Protein 2AU7 (pdb70)

Organism: Escherichia coli (strain K12) (NCBI:txid83333)

B-factor: mean 18.03, std 10.74, range [7.32, 133.0]

Foldseek 3Di:
DVLPDAQAPDAPFKGKWQFAFKAPDAQWGWAQDNPPRDIDTPDNFPDRDGQHATKTARHLFADQLGDGAMEGEHDPGIDDHGDMAIWGWAKKWWKAKLSGTHIYTYTYGDVVVHVVCVVRRKDVSPDPVSQVSNVVCQQPRCVVPPSIGMDTPGMGMRVVSRVVSVNGNVVSVPD

Nearest PDB structures (foldseek):
  2au7-assembly1_A  TM=1.006E+00  e=2.045E-38  Escherichia coli
  2au6-assembly1_A  TM=1.005E+00  e=1.029E-36  Escherichia coli
  1mjz-assembly1_A  TM=9.910E-01  e=2.153E-34  Escherichia coli
  1mjw-assembly1_A  TM=9.780E-01  e=7.058E-34  Escherichia coli
  6ki8-assembly1_A  TM=9.704E-01  e=2.296E-29  Acinetobacter baumannii

Secondary structure (DSSP, 8-state):
-GGG--S-SBTTTBEEEEEEE-TT--SEEEEE-TTT--EEEEEE-SSS---SSEEEE-TT---TTSSPPEEEE--SSPPPTT-EEEEEEEEEEEEEETTEE--EEEEEEPTTT-STTTT--SGGGS-HHHHHHHHHHHHHTTTTSTT--EEEEEEE-HHHHHHHHHHHHHHHHH-

Solvent-accessible surface area: 8574 Å² total; per-residue (Å²): 97,33,46,110,28,74,6,17,143,86,43,21,80,17,0,56,0,0,0,12,2,22,16,129,29,108,56,44,23,59,49,13,37,96,157,69,10,50,62,114,70,67,25,141,17,63,20,113,39,121,5,28,5,0,6,0,6,0,5,90,5,41,4,115,19,53,57,15,0,13,0,0,0,15,29,81,171,71,41,124,41,24,36,57,12,44,0,54,2,0,0,0,0,47,1,25,13,69,59,21,63,4,1,7,0,0,0,0,7,27,36,142,102,39,143,83,19,42,123,7,138,55,14,120,67,3,74,114,132,29,11,64,86,0,15,92,6,2,73,68,12,13,87,122,34,209,66,66,101,23,123,44,100,24,66,69,62,8,134,21,0,64,61,28,0,72,45,1,73,83,75,32,159,88,216

InterPro domains:
  IPR008162 Inorganic pyrophosphatase [MF_00209] (14-174)
  IPR008162 Inorganic pyrophosphatase [PF00719] (18-173)
  IPR008162 Inorganic pyrophosphatase [PTHR10286] (7-170)
  IPR008162 Inorganic pyrophosphatase [cd00412] (14-171)
  IPR036649 Inorganic pyrophosphatase superfamily [G3DSA:3.90.80.10] (1-176)
  IPR036649 Inorganic pyrophosphatase superfamily [SSF50324] (4-174)

GO terms:
  GO:0000287 magnesium ion binding (F, IDA)
  GO:0005829 cytosol (C, IDA)
  GO:0008270 zinc ion binding (F, IDA)
  GO:0004427 inorganic diphosphate phosphatase activity (F, IDA)
  GO:0050355 inorganic triphosphate phosphatase activity (F, IDA)
  GO:0005515 protein binding (F, IPI)
  GO:0005829 cytosol (C, HDA)
  GO:0016020 membrane (C, HDA)

Structure (mmCIF, N/CA/C/O backbone):
data_2AU7
#
_entry.id   2AU7
#
_cell.length_a   110.985
_cell.length_b   110.985
_cell.length_c   73.054
_cell.angle_alpha   90.00
_cell.angle_beta   90.00
_cell.angle_gamma   120.00
#
_symmetry.space_group_name_H-M   'H 3 2'
#
loop_
_entity.id
_entity.type
_entity.pdbx_description
1 polymer 'Inorganic pyrophosphatase'
2 non-polymer 'PHOSPHATE ION'
3 non-polymer 'MANGANESE (II) ION'
4 non-polymer 'SODIUM ION'
5 non-polymer 'CHLORIDE ION'
6 water water
#
loop_
_atom_site.group_PDB
_atom_site.id
_atom_site.type_symbol
_atom_site.label_atom_id
_atom_site.label_alt_id
_atom_site.label_comp_id
_atom_site.label_asym_id
_atom_site.label_entity_id
_atom_site.label_seq_id
_atom_site.pdbx_PDB_ins_code
_atom_site.Cartn_x
_atom_site.Cartn_y
_atom_site.Cartn_z
_atom_site.occupancy
_atom_site.B_iso_or_equiv
_atom_site.auth_seq_id
_atom_site.auth_comp_id
_atom_site.auth_asym_id
_atom_site.auth_atom_id
_atom_site.pdbx_PDB_model_num
ATOM 1 N N . SER A 1 1 ? 58.137 92.629 7.633 1.00 23.90 1 SER A N 1
ATOM 2 C CA . SER A 1 1 ? 57.268 92.444 8.801 1.00 27.55 1 SER A CA 1
ATOM 3 C C . SER A 1 1 ? 57.505 91.045 9.378 1.00 18.86 1 SER A C 1
ATOM 4 O O . SER A 1 1 ? 58.324 90.259 8.806 1.00 22.81 1 SER A O 1
ATOM 7 N N . LEU A 1 2 ? 56.783 90.732 10.473 1.00 22.34 2 LEU A N 1
ATOM 8 C CA . LEU A 1 2 ? 56.937 89.399 11.032 1.00 18.63 2 LEU A CA 1
ATOM 9 C C . LEU A 1 2 ? 56.533 88.323 10.055 1.00 16.99 2 LEU A C 1
ATOM 10 O O . LEU A 1 2 ? 56.946 87.168 10.241 1.00 17.15 2 LEU A O 1
ATOM 15 N N . LEU A 1 3 ? 55.723 88.678 9.047 1.00 17.57 3 LEU A N 1
ATOM 16 C CA . LEU A 1 3 ? 55.285 87.650 8.123 1.00 17.29 3 LEU A CA 1
ATOM 17 C C . LEU A 1 3 ? 56.443 87.071 7.325 1.00 16.76 3 LEU A C 1
ATOM 18 O O . LEU A 1 3 ? 56.299 85.958 6.781 1.00 18.91 3 LEU A O 1
ATOM 23 N N . ASN A 1 4 ? 57.562 87.808 7.223 1.00 19.69 4 ASN A N 1
ATOM 24 C CA . ASN A 1 4 ? 58.745 87.496 6.446 1.00 21.23 4 ASN A CA 1
ATOM 25 C C . ASN A 1 4 ? 59.853 86.855 7.253 1.00 18.64 4 ASN A C 1
ATOM 26 O O . ASN A 1 4 ? 60.945 86.623 6.675 1.00 22.20 4 ASN A O 1
ATOM 31 N N . VAL A 1 5 ? 59.671 86.561 8.497 1.00 15.76 5 VAL A N 1
ATOM 32 C CA . VAL A 1 5 ? 60.802 85.954 9.265 1.00 15.12 5 VAL A CA 1
ATOM 33 C C . VAL A 1 5 ? 60.999 84.516 8.835 1.00 13.38 5 VAL A C 1
ATOM 34 O O . VAL A 1 5 ? 59.982 83.796 8.677 1.00 14.27 5 VAL A O 1
ATOM 38 N N . PRO A 1 6 ? 62.200 84.009 8.662 1.00 13.98 6 PRO A N 1
ATOM 39 C CA . PRO A 1 6 ? 62.357 82.559 8.331 1.00 13.98 6 PRO A CA 1
ATOM 40 C C . PRO A 1 6 ? 61.806 81.667 9.434 1.00 12.64 6 PRO A C 1
ATOM 41 O O . PRO A 1 6 ? 61.781 82.041 10.605 1.00 12.51 6 PRO A O 1
ATOM 45 N N . ALA A 1 7 ? 61.487 80.453 9.040 1.00 12.89 7 ALA A N 1
ATOM 46 C CA . ALA A 1 7 ? 61.229 79.402 10.049 1.00 11.85 7 ALA A CA 1
ATOM 47 C C . ALA A 1 7 ? 62.453 79.229 10.936 1.00 11.94 7 ALA A C 1
ATOM 48 O O . ALA A 1 7 ? 62.358 78.966 12.116 1.00 12.17 7 ALA A O 1
ATOM 50 N N . GLY A 1 8 ? 63.627 79.322 10.315 1.00 13.78 8 GLY A N 1
ATOM 51 C CA . GLY A 1 8 ? 64.874 79.095 11.078 1.00 13.25 8 GLY A CA 1
ATOM 52 C C . GLY A 1 8 ? 66.080 79.153 10.184 1.00 13.54 8 GLY A C 1
ATOM 53 O O . GLY A 1 8 ? 65.968 78.977 8.957 1.00 15.20 8 GLY A O 1
ATOM 54 N N . LYS A 1 9 ? 67.242 79.363 10.780 1.00 12.98 9 LYS A N 1
ATOM 55 C CA . LYS A 1 9 ? 68.497 79.319 10.073 1.00 14.55 9 LYS A CA 1
ATOM 56 C C . LYS A 1 9 ? 68.791 77.891 9.560 1.00 14.86 9 LYS A C 1
ATOM 57 O O . LYS A 1 9 ? 69.404 77.716 8.477 1.00 17.52 9 LYS A O 1
ATOM 68 N N . ASP A 1 10 ? 68.412 76.868 10.314 1.00 14.08 10 ASP A N 1
ATOM 69 C CA . ASP A 1 10 ? 68.732 75.484 9.924 1.00 14.75 10 ASP A CA 1
ATOM 70 C C . ASP A 1 10 ? 67.745 74.557 10.664 1.00 13.06 10 ASP A C 1
ATOM 71 O O . ASP A 1 10 ? 68.001 73.943 11.650 1.00 13.61 10 ASP A O 1
ATOM 76 N N . LEU A 1 11 ? 66.501 74.495 10.084 1.00 14.25 11 LEU A N 1
ATOM 77 C CA . LEU A 1 11 ? 65.485 73.623 10.682 1.00 14.06 11 LEU A CA 1
ATOM 78 C C . LEU A 1 11 ? 65.917 72.191 10.577 1.00 14.59 11 LEU A C 1
ATOM 79 O O . LEU A 1 11 ? 66.547 71.809 9.534 1.00 17.41 11 LEU A O 1
ATOM 84 N N . PRO A 1 12 ? 65.529 71.331 11.512 1.00 14.60 12 PRO A N 1
ATOM 85 C CA . PRO A 1 12 ? 64.753 71.640 12.722 1.00 12.65 12 PRO A CA 1
ATOM 86 C C . PRO A 1 12 ? 65.553 71.976 13.968 1.00 12.25 12 PRO A C 1
ATOM 87 O O . PRO A 1 12 ? 64.948 72.290 14.989 1.00 12.87 12 PRO A O 1
ATOM 91 N N . GLU A 1 13 ? 66.919 71.979 13.888 1.00 12.61 13 GLU A N 1
ATOM 92 C CA . GLU A 1 13 ? 67.666 72.180 15.106 1.00 13.52 13 GLU A CA 1
ATOM 93 C C . GLU A 1 13 ? 67.862 73.648 15.476 1.00 12.40 13 GLU A C 1
ATOM 94 O O . GLU A 1 13 ? 68.137 73.895 16.677 1.00 13.67 13 GLU A O 1
ATOM 105 N N . ASP A 1 14 ? 67.754 74.544 14.520 1.00 12.27 14 ASP A N 1
ATOM 106 C CA . ASP A 1 14 ? 68.060 75.977 14.701 1.00 11.69 14 ASP A CA 1
ATOM 107 C C . ASP A 1 14 ? 66.892 76.740 14.096 1.00 10.93 14 ASP A C 1
ATOM 108 O O . ASP A 1 14 ? 66.757 76.813 12.871 1.00 11.53 14 ASP A O 1
ATOM 113 N N . ILE A 1 15 ? 66.000 77.232 14.992 1.00 10.32 15 ILE A N 1
ATOM 114 C CA . ILE A 1 15 ? 64.745 77.803 14.617 1.00 10.17 15 ILE A CA 1
ATOM 115 C C . ILE A 1 15 ? 64.598 79.242 15.116 1.00 9.86 15 ILE A C 1
ATOM 116 O O . ILE A 1 15 ? 65.321 79.672 16.027 1.00 10.62 15 ILE A O 1
ATOM 121 N N . TYR A 1 16 ? 63.664 79.976 14.526 1.00 9.89 16 TYR A N 1
ATOM 122 C CA . TYR A 1 16 ? 63.207 81.264 15.037 1.00 10.12 16 TYR A CA 1
ATOM 123 C C . TYR A 1 16 ? 61.819 81.102 15.566 1.00 9.52 16 TYR A C 1
ATOM 124 O O . TYR A 1 16 ? 60.958 80.486 14.911 1.00 10.42 16 TYR A O 1
ATOM 133 N N . VAL A 1 17 ? 61.561 81.685 16.743 1.00 9.55 17 VAL A N 1
ATOM 134 C CA . VAL A 1 17 ? 60.247 81.677 17.352 1.00 9.30 17 VAL A CA 1
ATOM 135 C C . VAL A 1 17 ? 59.747 83.128 17.424 1.00 9.31 17 VAL A C 1
ATOM 136 O O . VAL A 1 17 ? 60.409 83.981 18.054 1.00 9.93 17 VAL A O 1
ATOM 140 N N . VAL A 1 18 ? 58.586 83.376 16.835 1.00 9.16 18 VAL A N 1
ATOM 141 C CA . VAL A 1 18 ? 57.876 84.639 16.950 1.00 9.30 18 VAL A CA 1
ATOM 142 C C . VAL A 1 18 ? 57.033 84.576 18.228 1.00 9.19 18 VAL A C 1
ATOM 143 O O . VAL A 1 18 ? 56.228 83.652 18.372 1.00 9.78 18 VAL A O 1
ATOM 147 N N . ILE A 1 19 ? 57.233 85.500 19.149 1.00 9.03 19 ILE A N 1
ATOM 148 C CA . ILE A 1 19 ? 56.551 85.499 20.435 1.00 9.01 19 ILE A CA 1
ATOM 149 C C . ILE A 1 19 ? 55.243 86.287 20.334 1.00 9.16 19 ILE A C 1
ATOM 150 O O . ILE A 1 19 ? 55.233 87.450 19.905 1.00 11.01 19 ILE A O 1
ATOM 155 N N . GLU A 1 20 ? 54.153 85.700 20.778 1.00 8.73 20 GLU A N 1
ATOM 156 C CA . GLU A 1 20 ? 52.852 86.325 20.896 1.00 9.09 20 GLU A CA 1
ATOM 157 C C . GLU A 1 20 ? 52.515 86.736 22.331 1.00 9.11 20 GLU A C 1
ATOM 158 O O . GLU A 1 20 ? 51.841 87.761 22.510 1.00 10.37 20 GLU A O 1
ATOM 164 N N . ILE A 1 21 ? 52.924 85.949 23.306 1.00 9.53 21 ILE A N 1
ATOM 165 C CA . ILE A 1 21 ? 52.528 86.135 24.692 1.00 8.67 21 ILE A CA 1
ATOM 166 C C . ILE A 1 21 ? 53.770 86.011 25.560 1.00 9.04 21 ILE A C 1
ATOM 167 O O . ILE A 1 21 ? 54.459 84.982 25.522 1.00 10.23 21 ILE A O 1
ATOM 172 N N . PRO A 1 22 ? 54.120 87.015 26.351 1.00 9.55 22 PRO A N 1
ATOM 173 C CA . PRO A 1 22 ? 55.287 86.890 27.233 1.00 10.09 22 PRO A CA 1
ATOM 174 C C . PRO A 1 22 ? 55.037 85.905 28.355 1.00 9.52 22 PRO A C 1
ATOM 175 O O . PRO A 1 22 ? 53.887 85.703 28.773 1.00 9.68 22 PRO A O 1
ATOM 179 N N . ALA A 1 23 ? 56.111 85.386 28.952 1.00 10.29 23 ALA A N 1
ATOM 180 C CA . ALA A 1 23 ? 56.066 84.783 30.227 1.00 11.07 23 ALA A CA 1
ATOM 181 C 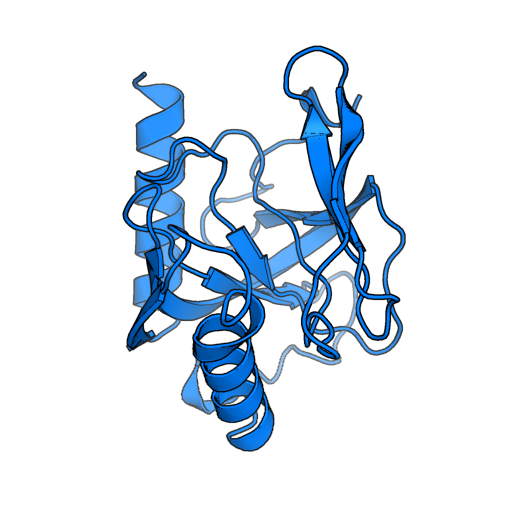C . ALA A 1 23 ? 55.548 85.754 31.321 1.00 11.22 23 ALA A C 1
ATOM 182 O O . ALA A 1 23 ? 55.726 86.969 31.175 1.00 12.36 23 ALA A O 1
ATOM 184 N N A ASN A 1 24 ? 55.117 85.299 32.450 0.60 11.58 24 ASN A N 1
ATOM 185 N N B ASN A 1 24 ? 54.800 85.035 32.220 0.40 13.80 24 ASN A N 1
ATOM 186 C CA A ASN A 1 24 ? 54.735 86.164 33.599 0.60 9.06 24 ASN A CA 1
ATOM 187 C CA B ASN A 1 24 ? 54.146 85.382 33.453 0.40 13.80 24 ASN A CA 1
ATOM 188 C C A ASN A 1 24 ? 53.793 87.288 33.166 0.60 9.74 24 ASN A C 1
ATOM 189 C C B ASN A 1 24 ? 53.650 86.793 33.294 0.40 14.06 24 ASN A C 1
ATOM 190 O O A ASN A 1 24 ? 53.906 88.415 33.694 0.60 11.06 24 ASN A O 1
ATOM 191 O O B ASN A 1 24 ? 53.950 87.729 33.950 0.40 16.66 24 ASN A O 1
ATOM 200 N N . ALA A 1 25 ? 52.828 86.965 32.279 1.00 11.77 25 ALA A N 1
ATOM 201 C CA . ALA A 1 25 ? 52.007 88.034 31.733 1.00 10.40 25 ALA A CA 1
ATOM 202 C C . ALA A 1 25 ? 50.560 87.913 32.160 1.00 9.98 25 ALA A C 1
ATOM 203 O O . ALA A 1 25 ? 50.101 86.951 32.756 1.00 11.37 25 ALA A O 1
ATOM 205 N N . ASP A 1 26 ? 49.784 88.955 31.829 1.00 9.89 26 ASP A N 1
ATOM 206 C CA . ASP A 1 26 ? 48.372 88.983 32.079 1.00 10.07 26 ASP A CA 1
ATOM 207 C C . ASP A 1 26 ? 47.671 87.965 31.183 1.00 10.39 26 ASP A C 1
ATOM 208 O O . ASP A 1 26 ? 48.210 87.547 30.109 1.00 11.12 26 ASP A O 1
ATOM 213 N N . PRO A 1 27 ? 46.475 87.547 31.574 1.00 11.17 27 PRO A N 1
ATOM 214 C CA . PRO A 1 27 ? 45.781 86.462 30.859 1.00 12.19 27 PRO A CA 1
ATOM 215 C C . PRO A 1 27 ? 45.041 86.943 29.621 1.00 11.73 27 PRO A C 1
ATOM 216 O O . PRO A 1 27 ? 43.799 86.878 29.518 1.00 12.94 27 PRO A O 1
ATOM 220 N N . ILE A 1 28 ? 45.840 87.412 28.645 1.00 11.86 28 ILE A N 1
ATOM 221 C CA . ILE A 1 28 ? 45.392 87.814 27.316 1.00 11.69 28 ILE A CA 1
ATOM 222 C C . ILE A 1 28 ? 46.124 86.989 26.270 1.00 11.40 28 ILE A C 1
ATOM 223 O O . ILE A 1 28 ? 47.349 87.018 26.217 1.00 11.81 28 ILE A O 1
ATOM 228 N N . LYS A 1 29 ? 45.346 86.265 25.453 1.00 11.83 29 LYS A N 1
ATOM 229 C CA . LYS A 1 29 ? 45.922 85.445 24.383 1.00 10.69 29 LYS A CA 1
ATOM 230 C C . LYS A 1 29 ? 45.939 86.337 23.151 1.00 10.68 29 LYS A C 1
ATOM 231 O O . LYS A 1 29 ? 44.891 86.771 22.744 1.00 15.05 29 LYS A O 1
ATOM 237 N N . TYR A 1 30 ? 47.096 86.634 22.593 1.00 10.96 30 TYR A N 1
ATOM 238 C CA . TYR A 1 30 ? 47.288 87.339 21.333 1.00 10.19 30 TYR A CA 1
ATOM 239 C C . TYR A 1 30 ? 47.679 86.360 20.227 1.00 9.79 30 TYR A C 1
ATOM 240 O O . TYR A 1 30 ? 48.310 85.360 20.512 1.00 10.46 30 TYR A O 1
ATOM 249 N N . GLU A 1 31 ? 47.364 86.735 18.986 1.00 10.60 31 GLU A N 1
ATOM 250 C CA . GLU A 1 31 ? 47.794 85.978 17.816 1.00 10.67 31 GLU A CA 1
ATOM 251 C C . GLU A 1 31 ? 48.205 86.923 16.719 1.00 11.39 31 GLU A C 1
ATOM 252 O O . GLU A 1 31 ? 47.515 87.915 16.482 1.00 14.41 31 GLU A O 1
ATOM 263 N N . ILE A 1 32 ? 49.269 86.620 15.998 1.00 11.86 32 ILE A N 1
ATOM 264 C CA . ILE A 1 32 ? 49.662 87.410 14.837 1.00 12.25 32 ILE A CA 1
ATOM 265 C C . ILE A 1 32 ? 48.687 87.100 13.712 1.00 13.34 32 ILE A C 1
ATOM 266 O O . ILE A 1 32 ? 48.444 85.934 13.357 1.00 15.95 32 ILE A O 1
ATOM 271 N N . ASP A 1 33 ? 48.142 88.157 13.119 1.00 13.63 33 ASP A N 1
ATOM 272 C CA . ASP A 1 33 ? 47.268 88.101 11.981 1.00 14.64 33 ASP A CA 1
ATOM 273 C C . ASP A 1 33 ? 48.075 87.817 10.698 1.00 16.10 33 ASP A C 1
ATOM 274 O O . ASP A 1 33 ? 48.982 88.553 10.358 1.00 16.35 33 ASP A O 1
ATOM 283 N N . LYS A 1 34 ? 47.717 86.722 10.049 1.00 19.52 34 LYS A N 1
ATOM 284 C CA . LYS A 1 34 ? 48.447 86.357 8.829 1.00 23.77 34 LYS A CA 1
ATOM 285 C C . LYS A 1 34 ? 48.290 87.340 7.682 1.00 23.45 34 LYS A C 1
ATOM 286 O O . LYS A 1 34 ? 48.993 87.271 6.709 1.00 28.15 34 LYS A O 1
ATOM 297 N N . GLU A 1 35 ? 47.398 88.319 7.737 1.00 26.73 35 GLU A N 1
ATOM 298 C CA . GLU A 1 35 ? 47.133 89.238 6.655 1.00 27.84 35 GLU A CA 1
ATOM 299 C C . GLU A 1 35 ? 47.950 90.506 6.858 1.00 29.23 35 GLU A C 1
ATOM 300 O O . GLU A 1 35 ? 48.777 90.976 6.030 1.00 32.54 35 GLU A O 1
ATOM 306 N N . SER A 1 36 ? 47.722 91.071 8.039 1.00 23.85 36 SER A N 1
ATOM 307 C CA . SER A 1 36 ? 48.442 92.305 8.307 1.00 22.13 36 SER A CA 1
ATOM 308 C C . SER A 1 36 ? 49.766 92.144 9.018 1.00 20.47 36 SER A C 1
ATOM 309 O O . SER A 1 36 ? 50.541 93.117 9.022 1.00 22.11 36 SER A O 1
ATOM 312 N N . GLY A 1 37 ? 50.058 91.034 9.677 1.00 20.26 37 GLY A N 1
ATOM 313 C CA . GLY A 1 37 ? 51.222 90.883 10.487 1.00 18.22 37 GLY A CA 1
ATOM 314 C C . GLY A 1 37 ? 51.112 91.509 11.863 1.00 16.13 37 GLY A C 1
ATOM 315 O O . GLY A 1 37 ? 52.072 91.471 12.614 1.00 17.49 37 GLY A O 1
ATOM 316 N N . ALA A 1 38 ? 49.983 92.100 12.209 1.00 15.99 38 ALA A N 1
ATOM 317 C CA . ALA A 1 38 ? 49.785 92.776 13.466 1.00 15.33 38 ALA A CA 1
ATOM 318 C C . ALA A 1 38 ? 49.320 91.775 14.563 1.00 13.27 38 ALA A C 1
ATOM 319 O O . ALA A 1 38 ? 48.737 90.730 14.261 1.00 13.73 38 ALA A O 1
ATOM 321 N N . LEU A 1 39 ? 49.599 92.092 15.806 1.00 13.96 39 LEU A N 1
ATOM 322 C CA . LEU A 1 39 ? 49.159 91.310 16.936 1.00 12.05 39 LEU A CA 1
ATOM 323 C C . LEU A 1 39 ? 47.710 91.648 17.241 1.00 11.11 39 LEU A C 1
ATOM 324 O O . LEU A 1 39 ? 47.412 92.788 17.558 1.00 13.80 39 LEU A O 1
ATOM 329 N N . PHE A 1 40 ? 46.819 90.675 17.178 1.00 11.47 40 PHE A N 1
ATOM 330 C CA . PHE A 1 40 ? 45.427 90.828 17.502 1.00 10.93 40 PHE A CA 1
ATOM 331 C C . PHE A 1 40 ? 45.125 90.110 18.832 1.00 10.92 40 PHE A C 1
ATOM 332 O O . PHE A 1 40 ? 45.683 89.033 19.105 1.00 11.91 40 PHE A O 1
ATOM 340 N N . VAL A 1 41 ? 44.218 90.666 19.600 1.00 10.95 41 VAL A N 1
ATOM 341 C CA . VAL A 1 41 ? 43.658 89.887 20.726 1.00 10.80 41 VAL A CA 1
ATOM 342 C C . VAL A 1 41 ? 42.874 88.740 20.189 1.00 11.64 41 VAL A C 1
ATOM 343 O O . VAL A 1 41 ? 41.962 88.931 19.385 1.00 15.30 41 VAL A O 1
ATOM 347 N N . ASP A 1 42 ? 43.206 87.542 20.670 1.00 12.53 42 ASP A N 1
ATOM 348 C CA . ASP A 1 42 ? 42.455 86.330 20.342 1.00 14.45 42 ASP A CA 1
ATOM 349 C C . ASP A 1 42 ? 41.420 86.002 21.418 1.00 13.58 42 ASP A C 1
ATOM 350 O O . ASP A 1 42 ? 40.295 85.648 21.072 1.00 16.71 42 ASP A O 1
ATOM 359 N N . GLN A 1 43 ? 41.767 86.138 22.670 1.00 12.63 43 GLN A N 1
ATOM 360 C CA . GLN A 1 43 ? 40.823 85.877 23.774 1.00 13.33 43 GLN A CA 1
ATOM 361 C C . GLN A 1 43 ? 41.331 86.600 24.999 1.00 12.05 43 GLN A C 1
ATOM 362 O O . GLN A 1 43 ? 42.524 86.603 25.288 1.00 14.57 43 GLN A O 1
ATOM 373 N N . PHE A 1 44 ? 40.374 87.126 25.755 1.00 11.89 44 PHE A N 1
ATOM 374 C CA . PHE A 1 44 ? 40.600 87.488 27.196 1.00 11.68 44 PHE A CA 1
ATOM 375 C C . PHE A 1 44 ? 40.320 86.211 27.945 1.00 12.43 44 PHE A C 1
ATOM 376 O O . PHE A 1 44 ? 39.164 85.746 27.998 1.00 13.41 44 PHE A O 1
ATOM 384 N N . MET A 1 45 ? 41.325 85.559 28.500 1.00 11.97 45 MET A N 1
ATOM 385 C CA . MET A 1 45 ? 41.154 84.268 29.134 1.00 13.14 45 MET A CA 1
ATOM 386 C C . MET A 1 45 ? 40.201 84.378 30.319 1.00 12.09 45 MET A C 1
ATOM 387 O O . MET A 1 45 ? 40.244 85.332 31.046 1.00 14.31 45 MET A O 1
ATOM 392 N N . SER A 1 46 ? 39.373 83.362 30.514 1.00 12.28 46 SER A N 1
ATOM 393 C CA . SER A 1 46 ? 38.350 83.349 31.553 1.00 12.86 46 SER A CA 1
ATOM 394 C C . SER A 1 46 ? 38.766 82.657 32.814 1.00 13.39 46 SER A C 1
ATOM 395 O O . SER A 1 46 ? 38.046 82.782 33.831 1.00 19.69 46 SER A O 1
ATOM 400 N N . THR A 1 47 ? 39.832 81.875 32.818 1.00 10.36 47 THR A N 1
ATOM 401 C CA . THR A 1 47 ? 40.406 81.303 33.996 1.00 9.94 47 THR A CA 1
ATOM 402 C C . THR A 1 47 ? 41.536 82.208 34.505 1.00 9.61 47 THR A C 1
ATOM 403 O O . THR A 1 47 ? 42.147 82.953 33.725 1.00 10.07 47 THR A O 1
ATOM 407 N N . ALA A 1 48 ? 41.834 82.105 35.793 1.00 9.36 48 ALA A N 1
ATOM 408 C CA . ALA A 1 48 ? 42.904 82.863 36.422 1.00 9.51 48 ALA A CA 1
ATOM 409 C C . ALA A 1 48 ? 44.221 82.082 36.282 1.00 8.82 48 ALA A C 1
ATOM 410 O O . ALA A 1 48 ? 44.822 81.566 37.234 1.00 9.43 48 ALA A O 1
ATOM 412 N N . MET A 1 49 ? 44.655 81.964 35.013 1.00 9.15 49 MET A N 1
ATOM 413 C CA . MET A 1 49 ? 45.851 81.233 34.641 1.00 8.69 49 MET A CA 1
ATOM 414 C C . MET A 1 49 ? 46.716 82.122 33.731 1.00 9.30 49 MET A C 1
ATOM 415 O O . MET A 1 49 ? 46.232 83.074 33.128 1.00 11.03 49 MET A O 1
ATOM 420 N N . PHE A 1 50 ? 47.987 81.766 33.646 1.00 9.21 50 PHE A N 1
ATOM 421 C CA . PHE A 1 50 ? 48.909 82.500 32.785 1.00 9.51 50 PHE A CA 1
ATOM 422 C C . PHE A 1 50 ? 49.792 81.528 32.027 1.00 9.08 50 PHE A C 1
ATOM 423 O O . PHE A 1 50 ? 50.145 80.460 32.544 1.00 9.44 50 PHE A O 1
ATOM 431 N N . TYR A 1 51 ? 50.177 81.917 30.818 1.00 10.27 51 TYR A N 1
ATOM 432 C CA . TYR A 1 51 ? 51.058 81.093 30.020 1.00 10.58 51 TYR A CA 1
ATOM 433 C C . TYR A 1 51 ? 52.351 80.869 30.805 1.00 10.39 51 TYR A C 1
ATOM 434 O O . TYR A 1 51 ? 52.971 81.848 31.252 1.00 10.90 51 TYR A O 1
ATOM 443 N N . PRO A 1 52 ? 52.788 79.620 30.980 1.00 11.38 52 PRO A N 1
ATOM 444 C CA . PRO A 1 52 ? 53.910 79.333 31.864 1.00 11.77 52 PRO A CA 1
ATOM 445 C C . PRO A 1 52 ? 55.316 79.722 31.364 1.00 12.57 52 PRO A C 1
ATOM 446 O O . PRO A 1 52 ? 56.309 79.744 32.121 1.00 17.01 52 PRO A O 1
ATOM 450 N N . CYS A 1 53 ? 55.482 79.953 30.093 1.00 10.72 53 CYS A N 1
ATOM 451 C CA . CYS A 1 53 ? 56.689 80.390 29.415 1.00 10.65 53 CYS A CA 1
ATOM 452 C C . CYS A 1 53 ? 56.231 81.403 28.388 1.00 9.27 53 CYS A C 1
ATOM 453 O O . CYS A 1 53 ? 55.054 81.526 28.096 1.00 9.80 53 CYS A O 1
ATOM 460 N N . ASN A 1 54 ? 57.223 82.077 27.741 1.00 8.78 54 ASN A N 1
ATOM 461 C CA . ASN A 1 54 ? 56.859 82.836 26.564 1.00 8.42 54 ASN A CA 1
ATOM 462 C C . ASN A 1 54 ? 56.247 81.859 25.545 1.00 8.31 54 ASN A C 1
ATOM 463 O O . ASN A 1 54 ? 56.686 80.711 25.439 1.00 9.44 54 ASN A O 1
ATOM 468 N N . TYR A 1 55 ? 55.284 82.353 24.771 1.00 8.29 55 TYR A N 1
ATOM 469 C CA . TYR A 1 55 ? 54.522 81.515 23.871 1.00 8.39 55 TYR A CA 1
ATOM 470 C C . TYR A 1 55 ? 54.408 82.142 22.505 1.00 8.37 55 TYR A C 1
ATOM 471 O O . TYR A 1 55 ? 54.110 83.345 22.391 1.00 8.65 55 TYR A O 1
ATOM 480 N N . GLY A 1 56 ? 54.604 81.349 21.470 1.00 8.21 56 GLY A N 1
ATOM 481 C CA . GLY A 1 56 ? 54.437 81.844 20.122 1.00 8.62 56 GLY A CA 1
ATOM 482 C C . GLY A 1 56 ? 54.464 80.706 19.121 1.00 8.47 56 GLY A C 1
ATOM 483 O O . GLY A 1 56 ? 53.870 79.657 19.341 1.00 8.81 56 GLY A O 1
ATOM 484 N N . TYR A 1 57 ? 55.152 80.904 17.973 1.00 8.74 57 TYR A N 1
ATOM 485 C CA . TYR A 1 57 ? 55.087 79.973 16.887 1.00 8.71 57 TYR A CA 1
ATOM 486 C C . TYR A 1 57 ? 56.319 80.058 16.012 1.00 8.53 57 TYR A C 1
ATOM 487 O O . TYR A 1 57 ? 57.100 81.011 16.083 1.00 9.38 57 TYR A O 1
ATOM 496 N N . ILE A 1 58 ? 56.462 79.046 15.148 1.00 9.21 58 ILE A N 1
ATOM 497 C CA . ILE A 1 58 ? 57.457 79.064 14.075 1.00 9.26 58 ILE A CA 1
ATOM 498 C C . ILE A 1 58 ? 56.807 79.520 12.769 1.00 9.72 58 ILE A C 1
ATOM 499 O O . ILE A 1 58 ? 55.792 78.934 12.334 1.00 9.82 58 ILE A O 1
ATOM 504 N N . ASN A 1 59 ? 57.303 80.584 12.182 1.00 9.97 59 ASN A N 1
ATOM 505 C CA . ASN A 1 59 ? 56.719 81.054 10.919 1.00 10.54 59 ASN A CA 1
ATOM 506 C C . ASN A 1 59 ? 56.899 80.034 9.826 1.00 10.97 59 ASN A C 1
ATOM 507 O O . ASN A 1 59 ? 57.822 79.225 9.843 1.00 11.20 59 ASN A O 1
ATOM 512 N N . HIS A 1 60 ? 55.991 80.092 8.840 1.00 11.31 60 HIS A N 1
ATOM 513 C CA . HIS A 1 60 ? 56.033 79.190 7.677 1.00 12.51 60 HIS A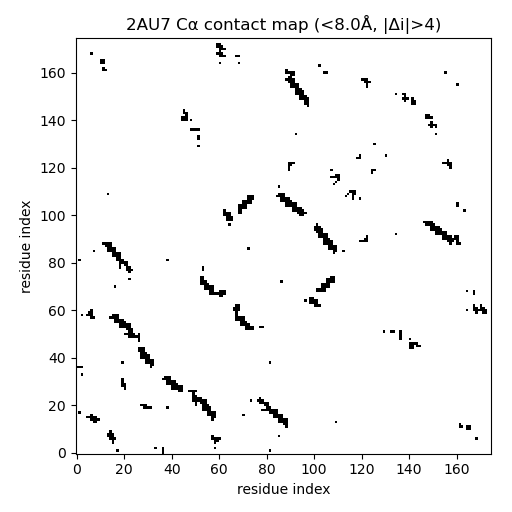 CA 1
ATOM 514 C C . HIS A 1 60 ? 55.887 77.730 8.067 1.00 11.51 60 HIS A C 1
ATOM 515 O O . HIS A 1 60 ? 56.504 76.841 7.452 1.00 13.09 60 HIS A O 1
ATOM 522 N N . THR A 1 61 ? 55.067 77.464 9.085 1.00 11.12 61 THR A N 1
ATOM 523 C CA . THR A 1 61 ? 54.641 76.143 9.476 1.00 11.06 61 THR A CA 1
ATOM 524 C C . THR A 1 61 ? 53.123 76.117 9.643 1.00 10.77 61 THR A C 1
ATOM 525 O O . THR A 1 61 ? 52.500 77.146 9.724 1.00 11.34 61 THR A O 1
ATOM 529 N N . LEU A 1 62 ? 52.591 74.898 9.750 1.00 12.04 62 LEU A N 1
ATOM 530 C CA . LEU A 1 62 ? 51.170 74.685 10.002 1.00 12.65 62 LEU A CA 1
ATOM 531 C C . LEU A 1 62 ? 50.920 73.400 10.777 1.00 12.79 62 LEU A C 1
ATOM 532 O O . LEU A 1 62 ? 51.402 72.351 10.339 1.00 14.99 62 LEU A O 1
ATOM 537 N N . SER A 1 63 ? 50.254 73.502 11.880 1.00 13.18 63 SER A N 1
ATOM 538 C CA . SER A 1 63 ? 49.720 72.356 12.613 1.00 13.48 63 SER A CA 1
ATOM 539 C C . SER A 1 63 ? 48.342 72.038 12.028 1.00 13.73 63 SER A C 1
ATOM 540 O O . SER A 1 63 ? 47.768 72.824 11.282 1.00 14.58 63 SER A O 1
ATOM 545 N N . LEU A 1 64 ? 47.765 70.895 12.446 1.00 14.80 64 LEU A N 1
ATOM 546 C CA . LEU A 1 64 ? 46.462 70.476 12.017 1.00 15.66 64 LEU A CA 1
ATOM 547 C C . LEU A 1 64 ? 45.366 71.349 12.576 1.00 15.96 64 LEU A C 1
ATOM 548 O O . LEU A 1 64 ? 44.203 71.292 12.064 1.00 20.22 64 LEU A O 1
ATOM 553 N N . ASP A 1 65 ? 45.676 72.161 13.559 1.00 13.56 65 ASP A N 1
ATOM 554 C CA . ASP A 1 65 ? 44.709 73.132 14.019 1.00 14.07 65 ASP A CA 1
ATOM 555 C C . ASP A 1 65 ? 44.560 74.340 13.132 1.00 14.15 65 ASP A C 1
ATOM 556 O O . ASP A 1 65 ? 43.757 75.207 13.431 1.00 16.35 65 ASP A O 1
ATOM 561 N N . GLY A 1 66 ? 45.307 74.357 12.021 1.00 15.26 66 GLY A N 1
ATOM 562 C CA . GLY A 1 66 ? 45.230 75.432 11.094 1.00 15.11 66 GLY A CA 1
ATOM 563 C C . GLY A 1 66 ? 46.093 76.667 11.346 1.00 16.35 66 GLY A C 1
ATOM 564 O O . GLY A 1 66 ? 45.983 77.636 10.587 1.00 18.69 66 GLY A O 1
ATOM 565 N N . ASP A 1 67 ? 46.922 76.651 12.346 1.00 14.73 67 ASP A N 1
ATOM 566 C CA . ASP A 1 67 ? 47.785 77.756 12.725 1.00 15.50 67 ASP A CA 1
ATOM 567 C C . ASP A 1 67 ? 49.239 77.223 12.716 1.00 12.33 67 ASP A C 1
ATOM 568 O O . ASP A 1 67 ? 49.453 76.025 12.899 1.00 12.19 67 ASP A O 1
ATOM 577 N N . PRO A 1 68 ? 50.213 78.129 12.646 1.00 11.72 68 PRO A N 1
ATOM 578 C CA . PRO A 1 68 ? 51.622 77.728 12.783 1.00 10.74 68 PRO A CA 1
ATOM 579 C C . PRO A 1 68 ? 51.868 76.950 14.050 1.00 10.00 68 PRO A C 1
ATOM 580 O O . PRO A 1 68 ? 51.197 77.139 15.062 1.00 10.10 68 PRO A O 1
ATOM 584 N N . VAL A 1 69 ? 52.863 76.064 14.000 1.00 9.86 69 VAL A N 1
ATOM 585 C CA . VAL A 1 69 ? 53.149 75.198 15.177 1.00 9.77 69 VAL A CA 1
ATOM 586 C C . VAL A 1 69 ? 53.579 76.079 16.345 1.00 8.94 69 VAL A C 1
ATOM 587 O O . VAL A 1 69 ? 54.318 77.051 16.210 1.00 9.46 69 VAL A O 1
ATOM 591 N N . ASP A 1 70 ? 53.074 75.665 17.506 1.00 9.13 70 ASP A N 1
ATOM 592 C CA . ASP A 1 70 ? 53.245 76.434 18.731 1.00 9.17 70 ASP A CA 1
ATOM 593 C C . ASP A 1 70 ? 54.512 76.085 19.475 1.00 8.92 70 ASP A C 1
ATOM 594 O O . ASP A 1 70 ? 54.939 74.912 19.497 1.00 9.29 70 ASP A O 1
ATOM 599 N N . VAL A 1 71 ? 55.084 77.090 20.134 1.00 8.60 71 VAL A N 1
ATOM 600 C CA . VAL A 1 71 ? 56.335 76.949 20.871 1.00 8.85 71 VAL A CA 1
ATOM 601 C C . VAL A 1 71 ? 56.215 77.685 22.215 1.00 8.30 71 VAL A C 1
ATOM 602 O O . VAL A 1 71 ? 55.793 78.847 22.271 1.00 9.05 71 VAL A O 1
ATOM 606 N N . LEU A 1 72 ? 56.706 77.032 23.249 1.00 8.37 72 LEU A N 1
ATOM 607 C CA . LEU A 1 72 ? 57.007 77.590 24.559 1.00 8.19 72 LEU A CA 1
ATOM 608 C C . LEU A 1 72 ? 58.505 77.777 24.672 1.00 8.76 72 LEU A C 1
ATOM 609 O O . LEU A 1 72 ? 59.281 76.821 24.420 1.00 9.27 72 LEU A O 1
ATOM 614 N N . VAL A 1 73 ? 58.950 78.974 25.060 1.00 9.05 73 VAL A N 1
ATOM 615 C CA . VAL A 1 73 ? 60.373 79.313 25.160 1.00 8.90 73 VAL A CA 1
ATOM 616 C C . VAL A 1 73 ? 60.648 79.795 26.566 1.00 9.08 73 VAL A C 1
ATOM 617 O O . VAL A 1 73 ? 60.214 80.923 26.938 1.00 9.94 73 VAL A O 1
ATOM 621 N N . PRO A 1 74 ? 61.334 79.021 27.405 1.00 9.09 74 PRO A N 1
ATOM 622 C CA . PRO A 1 74 ? 61.739 79.505 28.715 1.00 9.39 74 PRO A CA 1
ATOM 623 C C . PRO A 1 74 ? 62.881 80.539 28.552 1.00 9.06 74 PRO A C 1
ATOM 624 O O . PRO A 1 74 ? 63.822 80.318 27.793 1.00 9.70 74 PRO A O 1
ATOM 628 N N . THR A 1 75 ? 62.787 81.609 29.334 1.00 9.53 75 THR A N 1
ATOM 629 C CA . THR A 1 75 ? 63.830 82.636 29.350 1.00 9.59 75 THR A CA 1
ATOM 630 C C . THR A 1 75 ? 64.010 83.142 30.789 1.00 10.41 75 THR A C 1
ATOM 631 O O . THR A 1 75 ? 63.112 83.017 31.611 1.00 11.11 75 THR A O 1
ATOM 635 N N . PRO A 1 76 ? 65.132 83.812 31.052 1.00 11.33 76 PRO A N 1
ATOM 636 C CA . PRO A 1 76 ? 65.315 84.35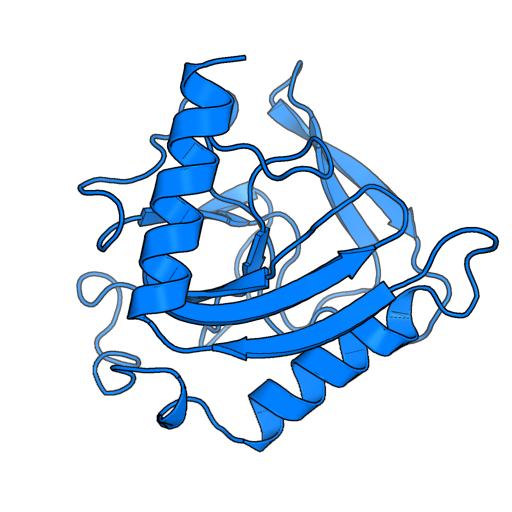9 32.413 1.00 12.75 76 PRO A CA 1
ATOM 637 C C . PRO A 1 76 ? 64.426 85.526 32.715 1.00 11.97 76 PRO A C 1
ATOM 638 O O . PRO A 1 76 ? 64.130 85.771 33.901 1.00 14.03 76 PRO A O 1
ATOM 642 N N . TYR A 1 77 ? 63.958 86.272 31.708 1.00 10.70 77 TYR A N 1
ATOM 643 C CA . TYR A 1 77 ? 63.108 87.405 31.829 1.00 10.68 77 TYR A CA 1
ATOM 644 C C . TYR A 1 77 ? 62.100 87.396 30.659 1.00 9.80 77 TYR A C 1
ATOM 645 O O . TYR A 1 77 ? 62.482 86.928 29.576 1.00 10.20 77 TYR A O 1
ATOM 662 N N . PRO A 1 78 ? 60.906 87.881 30.839 1.00 10.00 78 PRO A N 1
ATOM 663 C CA . PRO A 1 78 ? 59.916 87.785 29.736 1.00 9.54 78 PRO A CA 1
ATOM 664 C C . PRO A 1 78 ? 60.305 88.532 28.495 1.00 9.38 78 PRO A C 1
ATOM 665 O O . PRO A 1 78 ? 60.858 89.609 28.558 1.00 10.81 78 PRO A O 1
ATOM 669 N N . LEU A 1 79 ? 59.946 87.985 27.339 1.00 9.54 79 LEU A N 1
ATOM 670 C CA . LEU A 1 79 ? 60.190 88.537 26.035 1.00 10.01 79 LEU A CA 1
ATOM 671 C C . LEU A 1 79 ? 59.064 89.489 25.638 1.00 11.50 79 LEU A C 1
ATOM 672 O O . LEU A 1 79 ? 57.978 89.485 26.159 1.00 14.55 79 LEU A O 1
ATOM 677 N N . GLN A 1 80 ? 59.362 90.353 24.662 1.00 12.39 80 GLN A N 1
ATOM 678 C CA . GLN A 1 80 ? 58.418 91.311 24.138 1.00 15.12 80 GLN A CA 1
ATOM 679 C C . GLN A 1 80 ? 57.475 90.669 23.140 1.00 14.02 80 GLN A C 1
ATOM 680 O O . GLN A 1 80 ? 57.957 89.993 22.222 1.00 13.43 80 GLN A O 1
ATOM 696 N N . PRO A 1 81 ? 56.167 90.919 23.212 1.00 16.92 81 PRO A N 1
ATOM 697 C CA . PRO A 1 81 ? 55.292 90.450 22.160 1.00 17.66 81 PRO A CA 1
ATOM 698 C C . PRO A 1 81 ? 55.722 90.991 20.804 1.00 13.46 81 PRO A C 1
ATOM 699 O O . PRO A 1 81 ? 56.022 92.155 20.678 1.00 15.02 81 PRO A O 1
ATOM 703 N N . GLY A 1 82 ? 55.675 90.133 19.826 1.00 13.34 82 GLY A N 1
ATOM 704 C CA . GLY A 1 82 ? 56.106 90.479 18.518 1.00 13.19 82 GLY A CA 1
ATOM 705 C C . GLY A 1 82 ? 57.589 90.407 18.236 1.00 13.02 82 GLY A C 1
ATOM 706 O O . GLY A 1 82 ? 58.004 90.671 17.110 1.00 16.17 82 GLY A O 1
ATOM 707 N N . SER A 1 83 ? 58.397 90.037 19.222 1.00 12.08 83 SER A N 1
ATOM 708 C CA . SER A 1 83 ? 59.816 89.871 19.051 1.00 11.32 83 SER A CA 1
ATOM 709 C C . SER A 1 83 ? 60.094 88.394 18.600 1.00 9.91 83 SER A C 1
ATOM 710 O O . SER A 1 83 ? 59.275 87.516 18.711 1.00 11.96 83 SER A O 1
ATOM 713 N N . VAL A 1 84 ? 61.300 88.202 18.116 1.00 10.68 84 VAL A N 1
ATOM 714 C CA . VAL A 1 84 ? 61.746 86.916 17.581 1.00 10.24 84 VAL A CA 1
ATOM 715 C C . VAL A 1 84 ? 62.957 86.459 18.332 1.00 10.40 84 VAL A C 1
ATOM 716 O O . VAL A 1 84 ? 63.905 87.250 18.559 1.00 12.35 84 VAL A O 1
ATOM 720 N N . THR A 1 85 ? 63.008 85.184 18.719 1.00 9.77 85 THR A N 1
ATOM 721 C CA . THR A 1 85 ? 64.126 84.583 19.420 1.00 9.55 85 THR A CA 1
ATOM 722 C C . THR A 1 85 ? 64.587 83.330 18.679 1.00 9.68 85 THR A C 1
ATOM 723 O O . THR A 1 85 ? 63.810 82.420 18.382 1.00 10.25 85 THR A O 1
ATOM 730 N N . ARG A 1 86 ? 65.917 83.260 18.484 1.00 9.90 86 ARG A N 1
ATOM 731 C CA . ARG A 1 86 ? 66.565 82.064 17.956 1.00 9.93 86 ARG A CA 1
ATOM 732 C C . ARG A 1 86 ? 66.641 80.998 19.057 1.00 10.08 86 ARG A C 1
ATOM 733 O O . ARG A 1 86 ? 67.102 81.290 20.176 1.00 11.22 86 ARG A O 1
ATOM 741 N N . CYS A 1 87 ? 66.190 79.780 18.742 1.00 9.50 87 CYS A N 1
ATOM 742 C CA . CYS A 1 87 ? 66.055 78.727 19.728 1.00 9.66 87 CYS A CA 1
ATOM 743 C C . CYS A 1 87 ? 66.421 77.365 19.139 1.00 9.64 87 CYS A C 1
ATOM 744 O O . CYS A 1 87 ? 66.630 77.196 17.949 1.00 10.51 87 CYS A O 1
ATOM 749 N N . ARG A 1 88 ? 66.450 76.397 20.049 1.00 10.12 88 ARG A N 1
ATOM 750 C CA . ARG A 1 88 ? 66.790 75.011 19.782 1.00 11.32 88 ARG A CA 1
ATOM 751 C C . ARG A 1 88 ? 65.737 74.131 20.434 1.00 10.42 88 ARG A C 1
ATOM 752 O O . ARG A 1 88 ? 65.509 74.243 21.661 1.00 10.59 88 ARG A O 1
ATOM 760 N N . PRO A 1 89 ? 65.061 73.223 19.698 1.00 10.39 89 PRO A N 1
ATOM 761 C CA . PRO A 1 89 ? 64.008 72.395 20.323 1.00 9.98 89 PRO A CA 1
ATOM 762 C C . PRO A 1 89 ? 64.588 71.344 21.263 1.00 10.13 89 PRO A C 1
ATOM 763 O O . PRO A 1 89 ? 65.615 70.731 20.965 1.00 11.59 89 PRO A O 1
ATOM 767 N N . VAL A 1 90 ? 63.896 71.126 22.373 1.00 9.69 90 VAL A N 1
ATOM 768 C CA . VAL A 1 90 ? 64.328 70.128 23.370 1.00 10.36 90 VAL A CA 1
ATOM 769 C C . VAL A 1 90 ? 63.235 69.133 23.746 1.00 9.97 90 VAL A C 1
ATOM 770 O O . VAL A 1 90 ? 63.548 68.151 24.429 1.00 11.44 90 VAL A O 1
ATOM 774 N N . GLY A 1 91 ? 61.986 69.333 23.346 1.00 10.08 91 GLY A N 1
ATOM 775 C CA . GLY A 1 91 ? 60.919 68.437 23.731 1.00 10.22 91 GLY A CA 1
ATOM 776 C C . GLY A 1 91 ? 59.616 68.921 23.200 1.00 9.64 91 GLY A C 1
ATOM 777 O O . GLY A 1 91 ? 59.545 70.010 22.600 1.00 10.24 91 GLY A O 1
ATOM 778 N N . VAL A 1 92 ? 58.541 68.146 23.384 1.00 10.06 92 VAL A N 1
ATOM 779 C CA . VAL A 1 92 ? 57.240 68.520 22.862 1.00 10.08 92 VAL A CA 1
ATOM 780 C C . VAL A 1 92 ? 56.165 67.897 23.726 1.00 10.13 92 VAL A C 1
ATOM 781 O O . VAL A 1 92 ? 56.250 66.698 24.089 1.00 11.13 92 VAL A O 1
ATOM 785 N N . LEU A 1 93 ? 55.129 68.663 24.010 1.00 10.14 93 LEU A N 1
ATOM 786 C CA . LEU A 1 93 ? 53.920 68.177 24.641 1.00 10.47 93 LEU A CA 1
ATOM 787 C C . LEU A 1 93 ? 52.901 67.881 23.534 1.00 10.30 93 LEU A C 1
ATOM 788 O O . LEU A 1 93 ? 52.393 68.797 22.890 1.00 11.38 93 LEU A O 1
ATOM 793 N N . LYS A 1 94 ? 52.641 66.573 23.305 1.00 11.63 94 LYS A N 1
ATOM 794 C CA . LYS A 1 94 ? 51.667 66.185 22.324 1.00 11.89 94 LYS A CA 1
ATOM 795 C C . LYS A 1 94 ? 50.305 66.360 22.915 1.00 11.94 94 LYS A C 1
ATOM 796 O O . LYS A 1 94 ? 50.027 65.921 24.033 1.00 13.08 94 LYS A O 1
ATOM 806 N N . MET A 1 95 ? 49.395 67.007 22.195 1.00 11.73 95 MET A N 1
ATOM 807 C CA . MET A 1 95 ? 48.060 67.303 22.633 1.00 12.25 95 MET A CA 1
ATOM 808 C C . MET A 1 95 ? 47.204 67.712 21.427 1.00 12.02 95 MET A C 1
ATOM 809 O O . MET A 1 95 ? 47.732 68.087 20.368 1.00 12.75 95 MET A O 1
ATOM 818 N N . THR A 1 96 ? 45.921 67.693 21.660 1.00 13.07 96 THR A N 1
ATOM 819 C CA . THR A 1 96 ? 44.875 68.063 20.711 1.00 13.56 96 THR A CA 1
ATOM 820 C C . THR A 1 96 ? 43.966 69.101 21.377 1.00 12.62 96 THR A C 1
ATOM 821 O O . THR A 1 96 ? 43.719 68.990 22.573 1.00 13.47 96 THR A O 1
ATOM 825 N N . ASP A 1 97 ? 43.452 70.077 20.595 1.00 12.54 97 ASP A N 1
ATOM 826 C CA . ASP A 1 97 ? 42.344 70.874 21.155 1.00 12.37 97 ASP A CA 1
ATOM 827 C C . ASP A 1 97 ? 41.230 70.850 20.165 1.00 12.91 97 ASP A C 1
ATOM 828 O O . ASP A 1 97 ? 41.202 70.100 19.180 1.00 14.13 97 ASP A O 1
ATOM 833 N N . GLU A 1 98 ? 40.187 71.652 20.404 1.00 12.86 98 GLU A N 1
ATOM 834 C CA . GLU A 1 98 ? 38.952 71.602 19.600 1.00 14.06 98 GLU A CA 1
ATOM 835 C C . GLU A 1 98 ? 39.222 71.920 18.166 1.00 14.15 98 GLU A C 1
ATOM 836 O O . GLU A 1 98 ? 38.362 71.541 17.309 1.00 16.12 98 GLU A O 1
ATOM 842 N N . ALA A 1 99 ? 40.312 72.622 17.826 1.00 14.20 99 ALA A N 1
ATOM 843 C CA . ALA A 1 99 ? 40.636 72.976 16.447 1.00 14.30 99 ALA A CA 1
ATOM 844 C C . ALA A 1 99 ? 41.472 71.929 15.726 1.00 14.81 99 ALA A C 1
ATOM 845 O O . ALA A 1 99 ? 41.588 72.019 14.478 1.00 16.64 99 ALA A O 1
ATOM 847 N N . GLY A 1 100 ? 42.011 70.937 16.422 1.00 14.70 100 GLY A N 1
ATOM 848 C CA . GLY A 1 100 ? 42.789 69.867 15.823 1.00 14.57 100 GLY A CA 1
ATOM 849 C C . GLY A 1 100 ? 44.032 69.528 16.616 1.00 13.51 100 GLY A C 1
ATOM 850 O O . GLY A 1 100 ? 44.264 70.083 17.740 1.00 13.26 100 GLY A O 1
ATOM 851 N N . GLU A 1 101 ? 44.827 68.645 16.085 1.00 14.75 101 GLU A N 1
ATOM 852 C CA . GLU A 1 101 ? 46.111 68.324 16.720 1.00 14.46 101 GLU A CA 1
ATOM 853 C C . GLU A 1 101 ? 46.939 69.590 16.830 1.00 12.22 101 GLU A C 1
ATOM 854 O O . GLU A 1 101 ? 46.945 70.431 15.946 1.00 14.13 101 GLU A O 1
ATOM 865 N N . ASP A 1 102 ? 47.606 69.699 18.029 1.00 11.70 102 ASP A N 1
ATOM 866 C CA . ASP A 1 102 ? 48.032 71.041 18.459 1.00 10.78 102 ASP A CA 1
ATOM 867 C C . ASP A 1 102 ? 49.203 7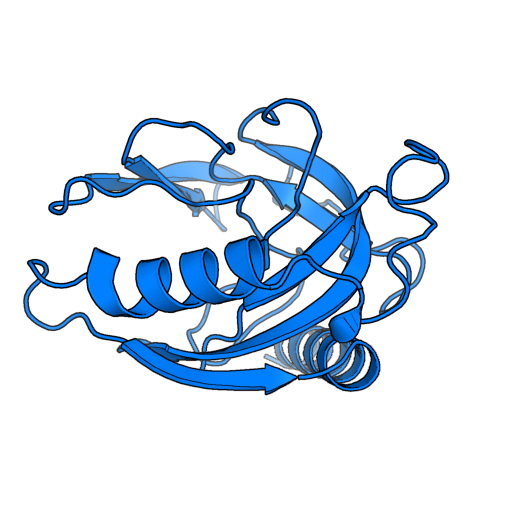0.925 19.414 1.00 10.28 102 ASP A C 1
ATOM 868 O O . ASP A 1 102 ? 49.171 71.431 20.541 1.00 11.07 102 ASP A O 1
ATOM 873 N N . ALA A 1 103 ? 50.275 70.271 18.963 1.00 11.25 103 ALA A N 1
ATOM 874 C CA . ALA A 1 103 ? 51.454 70.071 19.772 1.00 11.18 103 ALA A CA 1
ATOM 875 C C . ALA A 1 103 ? 52.064 71.371 20.268 1.00 10.20 103 ALA A C 1
ATOM 876 O O . ALA A 1 103 ? 52.071 72.387 19.553 1.00 10.50 103 ALA A O 1
ATOM 878 N N . LYS A 1 104 ? 52.650 71.312 21.445 1.00 9.84 104 LYS A N 1
ATOM 879 C CA . LYS A 1 104 ? 53.366 72.435 22.030 1.00 9.43 104 LYS A CA 1
ATOM 880 C C . LYS A 1 104 ? 54.859 72.092 22.117 1.00 9.01 104 LYS A C 1
ATOM 881 O O . LYS A 1 104 ? 55.281 71.321 23.004 1.00 9.90 104 LYS A O 1
ATOM 887 N N . LEU A 1 105 ? 55.635 72.624 21.213 1.00 9.18 105 LEU A N 1
ATOM 888 C CA . LEU A 1 105 ? 57.081 72.474 21.284 1.00 9.16 105 LEU A CA 1
ATOM 889 C C . LEU A 1 105 ? 57.623 73.229 22.494 1.00 9.20 105 LEU A C 1
ATOM 890 O O . LEU A 1 105 ? 57.076 74.276 22.842 1.00 9.37 105 LEU A O 1
ATOM 895 N N . VAL A 1 106 ? 58.713 72.758 23.066 1.00 9.18 106 VAL A N 1
ATOM 896 C CA . VAL A 1 106 ? 59.543 73.517 23.993 1.00 9.09 106 VAL A CA 1
ATOM 897 C C . VAL A 1 106 ? 60.900 73.716 23.326 1.00 9.28 106 VAL A C 1
ATOM 898 O O . VAL A 1 106 ? 61.538 72.728 22.917 1.00 10.07 106 VAL A O 1
ATOM 902 N N . ALA A 1 107 ? 61.327 74.960 23.158 1.00 8.93 107 ALA A N 1
ATOM 903 C CA . ALA A 1 107 ? 62.590 75.278 22.559 1.00 9.53 107 ALA A CA 1
ATOM 904 C C . ALA A 1 107 ? 63.271 76.313 23.451 1.00 9.38 107 ALA A C 1
ATOM 905 O O . ALA A 1 107 ? 62.621 77.257 23.925 1.00 12.04 107 ALA A O 1
ATOM 907 N N . VAL A 1 108 ? 64.562 76.137 23.665 1.00 9.41 108 VAL A N 1
ATOM 908 C CA . VAL A 1 108 ? 65.313 77.028 24.549 1.00 9.42 108 VAL A CA 1
ATOM 909 C C . VAL A 1 108 ? 66.137 77.996 23.753 1.00 9.79 108 VAL A C 1
ATOM 910 O O . VAL A 1 108 ? 66.541 77.728 22.602 1.00 10.15 108 VAL A O 1
ATOM 914 N N . PRO A 1 109 ? 66.471 79.155 24.328 1.00 9.95 109 PRO A N 1
ATOM 915 C CA . PRO A 1 109 ? 67.351 80.099 23.645 1.00 10.23 109 PRO A CA 1
ATOM 916 C C . PRO A 1 109 ? 68.620 79.443 23.137 1.00 10.65 109 PRO A C 1
ATOM 917 O O . PRO A 1 109 ? 69.284 78.665 23.849 1.00 11.11 109 PRO A O 1
ATOM 921 N N . HIS A 1 110 ? 68.952 79.754 21.878 1.00 10.94 110 HIS A N 1
ATOM 922 C CA . HIS A 1 110 ? 70.131 79.224 21.247 1.00 11.58 110 HIS A CA 1
ATOM 923 C C . HIS A 1 110 ? 71.383 79.668 21.960 1.00 11.81 110 HIS A C 1
ATOM 924 O O . HIS A 1 110 ? 71.465 80.759 22.541 1.00 11.85 110 HIS A O 1
ATOM 931 N N . SER A 1 111 ? 72.410 78.842 21.879 1.00 13.41 111 SER A N 1
ATOM 932 C CA . SER A 1 111 ? 73.687 79.093 22.541 1.00 14.31 111 SER A CA 1
ATOM 933 C C . SER A 1 111 ? 74.338 80.419 22.195 1.00 14.39 111 SER A C 1
ATOM 934 O O . SER A 1 111 ? 75.091 81.045 22.945 1.00 16.47 111 SER A O 1
ATOM 939 N N . LYS A 1 112 ? 74.096 80.967 21.025 1.00 14.65 112 LYS A N 1
ATOM 940 C CA . LYS A 1 112 ? 74.565 82.258 20.548 1.00 15.08 112 LYS A CA 1
ATOM 941 C C . LYS A 1 112 ? 73.938 83.383 21.299 1.00 15.03 112 LYS A C 1
ATOM 942 O O . LYS A 1 112 ? 74.489 84.474 21.310 1.00 20.48 112 LYS A O 1
ATOM 948 N N . LEU A 1 113 ? 72.773 83.183 21.896 1.00 12.73 113 LEU A N 1
ATOM 949 C CA . LEU A 1 113 ? 72.087 84.227 22.654 1.00 12.41 113 LEU A CA 1
ATOM 950 C C . LEU A 1 113 ? 72.397 84.160 24.132 1.00 12.47 113 LEU A C 1
ATOM 951 O O . LEU A 1 113 ? 72.317 85.164 24.820 1.00 12.89 113 LEU A O 1
ATOM 956 N N . SER A 1 114 ? 72.700 82.930 24.633 1.00 13.56 114 SER A N 1
ATOM 957 C CA . SER A 1 114 ? 72.966 82.707 26.042 1.00 14.27 114 SER A CA 1
ATOM 958 C C . SER A 1 114 ? 73.568 81.336 26.218 1.00 13.58 114 SER A C 1
ATOM 959 O O . SER A 1 114 ? 73.128 80.441 25.486 1.00 14.32 114 SER A O 1
ATOM 964 N N . LYS A 1 115 ? 74.418 81.147 27.230 1.00 14.12 115 LYS A N 1
ATOM 965 C CA . LYS A 1 115 ? 74.844 79.783 27.580 1.00 14.43 115 LYS A CA 1
ATOM 966 C C . LYS A 1 115 ? 73.896 79.152 28.585 1.00 13.16 115 LYS A C 1
ATOM 967 O O . LYS A 1 115 ? 74.061 77.972 28.939 1.00 14.43 115 LYS A O 1
ATOM 978 N N . GLU A 1 116 ? 72.894 79.887 29.080 1.00 12.61 116 GLU A N 1
ATOM 979 C CA . GLU A 1 116 ? 72.108 79.410 30.200 1.00 13.17 116 GLU A CA 1
ATOM 980 C C . GLU A 1 116 ? 71.457 78.049 29.952 1.00 12.09 116 GLU A C 1
ATOM 981 O O . GLU A 1 116 ? 71.383 77.257 30.861 1.00 14.10 116 GLU A O 1
ATOM 987 N N . TYR A 1 117 ? 70.930 77.827 28.756 1.00 11.78 117 TYR A N 1
ATOM 988 C CA . TYR A 1 117 ? 70.158 76.611 28.498 1.00 11.67 117 TYR A CA 1
ATOM 989 C C . TYR A 1 117 ? 70.939 75.550 27.733 1.00 12.37 117 TYR A C 1
ATOM 990 O O . TYR A 1 117 ? 70.357 74.529 27.317 1.00 12.77 117 TYR A O 1
ATOM 999 N N . ASP A 1 118 ? 72.253 75.730 27.555 1.00 12.98 118 ASP A N 1
ATOM 1000 C CA . ASP A 1 118 ? 73.048 74.711 26.858 1.00 14.07 118 ASP A CA 1
ATOM 1001 C C . ASP A 1 118 ? 72.941 73.351 27.518 1.00 14.75 118 ASP A C 1
ATOM 1002 O O . ASP A 1 118 ? 72.947 72.324 26.858 1.00 16.65 118 ASP A O 1
ATOM 1007 N N . HIS A 1 119 ? 72.806 73.325 28.850 1.00 14.33 119 HIS A N 1
ATOM 1008 C CA . HIS A 1 119 ? 72.746 72.055 29.552 1.00 15.56 119 HIS A CA 1
ATOM 1009 C C . HIS A 1 119 ? 71.441 71.315 29.290 1.00 14.93 119 HIS A C 1
ATOM 1010 O O . HIS A 1 119 ? 71.311 70.161 29.687 1.00 17.76 119 HIS A O 1
ATOM 1017 N N . ILE A 1 120 ? 70.432 72.001 28.740 1.00 13.52 120 ILE A N 1
ATOM 1018 C CA . ILE A 1 120 ? 69.160 71.341 28.438 1.00 13.08 120 ILE A CA 1
ATOM 1019 C C . ILE A 1 120 ? 69.275 70.711 27.068 1.00 13.28 120 ILE A C 1
ATOM 1020 O O . ILE A 1 120 ? 69.155 71.407 26.072 1.00 15.89 120 ILE A O 1
ATOM 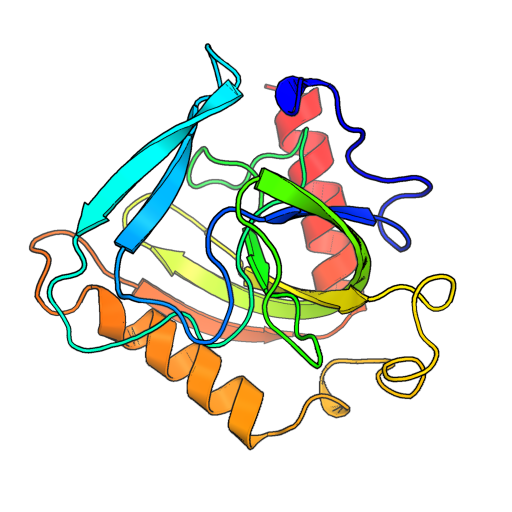1026 N N . LYS A 1 121 ? 69.548 69.419 27.020 1.00 15.04 121 LYS A N 1
ATOM 1027 C CA . LYS A 1 121 ? 69.785 68.710 25.772 1.00 16.75 121 LYS A CA 1
ATOM 1028 C C . LYS A 1 121 ? 68.553 67.995 25.290 1.00 14.97 121 LYS A C 1
ATOM 1029 O O . LYS A 1 121 ? 68.325 67.814 24.061 1.00 18.02 121 LYS A O 1
ATOM 1038 N N . ASP A 1 122 ? 67.713 67.549 26.194 1.00 13.52 122 ASP A N 1
ATOM 1039 C CA . ASP A 1 122 ? 66.581 66.754 25.854 1.00 12.77 122 ASP A CA 1
ATOM 1040 C C . ASP A 1 122 ? 65.491 66.944 26.918 1.00 11.71 122 ASP A C 1
ATOM 1041 O O . ASP A 1 122 ? 65.702 67.624 27.929 1.00 12.43 122 ASP A O 1
ATOM 1046 N N . VAL A 1 123 ? 64.342 66.324 26.695 1.00 11.63 123 VAL A N 1
ATOM 1047 C CA . VAL A 1 123 ? 63.153 66.618 27.484 1.00 11.65 123 VAL A CA 1
ATOM 1048 C C . VAL A 1 123 ? 63.330 66.288 28.9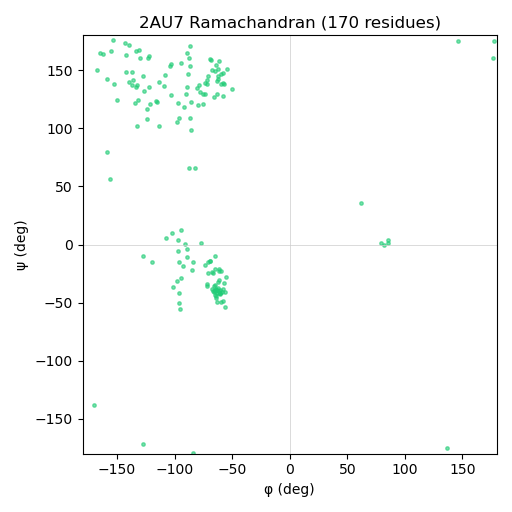68 1.00 11.79 123 VAL A C 1
ATOM 1049 O O . VAL A 1 123 ? 62.767 66.977 29.842 1.00 12.95 123 VAL A O 1
ATOM 1053 N N . ASN A 1 124 ? 64.112 65.275 29.283 1.00 12.17 124 ASN A N 1
ATOM 1054 C CA . ASN A 1 124 ? 64.360 64.920 30.667 1.00 13.55 124 ASN A CA 1
ATOM 1055 C C . ASN A 1 124 ? 65.206 65.940 31.414 1.00 13.47 124 ASN A C 1
ATOM 1056 O O . ASN A 1 124 ? 65.297 65.844 32.634 1.00 18.00 124 ASN A O 1
ATOM 1065 N N . ASP A 1 125 ? 65.857 66.853 30.681 1.00 12.34 125 ASP A N 1
ATOM 1066 C CA . ASP A 1 125 ? 66.609 67.907 31.305 1.00 12.76 125 ASP A CA 1
ATOM 1067 C C . ASP A 1 125 ? 65.760 69.097 31.688 1.00 12.42 125 ASP A C 1
ATOM 1068 O O . ASP A 1 125 ? 66.200 69.967 32.454 1.00 15.72 125 ASP A O 1
ATOM 1073 N N . LEU A 1 126 ? 64.543 69.189 31.161 1.00 12.48 126 LEU A N 1
ATOM 1074 C CA . LEU A 1 126 ? 63.641 70.225 31.642 1.00 12.30 126 LEU A CA 1
ATOM 1075 C C . LEU A 1 126 ? 63.186 69.900 33.028 1.00 13.79 126 LEU A C 1
ATOM 1076 O O . LEU A 1 126 ? 63.000 68.723 33.358 1.00 16.06 126 LEU A O 1
ATOM 1081 N N . PRO A 1 127 ? 62.982 70.916 33.889 1.00 14.64 127 PRO A N 1
ATOM 1082 C CA . PRO A 1 127 ? 62.487 70.613 35.226 1.00 16.65 127 PRO A CA 1
ATOM 1083 C C . PRO A 1 127 ? 61.137 69.914 35.210 1.00 14.96 127 PRO A C 1
ATOM 1084 O O . PRO A 1 127 ? 60.240 70.265 34.485 1.00 14.11 127 PRO A O 1
ATOM 1088 N N . GLU A 1 128 ? 61.023 68.913 36.078 1.00 17.86 128 GLU A N 1
ATOM 1089 C CA . GLU A 1 128 ? 59.756 68.188 36.175 1.00 17.76 128 GLU A CA 1
ATOM 1090 C C . GLU A 1 128 ? 58.644 69.119 36.543 1.00 15.57 128 GLU A C 1
ATOM 1091 O O . GLU A 1 128 ? 57.505 69.029 36.059 1.00 16.33 128 GLU A O 1
ATOM 1102 N N . LEU A 1 129 ? 58.869 70.074 37.465 1.00 17.33 129 LEU A N 1
ATOM 1103 C CA . LEU A 1 129 ? 57.827 71.016 37.852 1.00 16.71 129 LEU A CA 1
ATOM 1104 C C . LEU A 1 129 ? 57.351 71.827 36.699 1.00 14.99 129 LEU A C 1
ATOM 1105 O O . LEU A 1 129 ? 56.122 72.084 36.538 1.00 15.11 129 LEU A O 1
ATOM 1110 N N . LEU A 1 130 ? 58.246 72.292 35.847 1.00 14.37 130 LEU A N 1
ATOM 1111 C CA . LEU A 1 130 ? 57.860 73.099 34.690 1.00 13.59 130 LEU A CA 1
ATOM 1112 C C . LEU A 1 130 ? 57.006 72.285 33.713 1.00 12.10 130 LEU A C 1
ATOM 1113 O O . LEU A 1 130 ? 55.966 72.740 33.234 1.00 11.82 130 LEU A O 1
ATOM 1118 N N . LYS A 1 131 ? 57.435 71.044 33.418 1.00 11.69 131 LYS A N 1
ATOM 1119 C CA . LYS A 1 131 ? 56.667 70.211 32.508 1.00 11.28 131 LYS A CA 1
ATOM 1120 C C . LYS A 1 131 ? 55.263 69.928 33.048 1.00 11.05 131 LYS A C 1
ATOM 1121 O O . LYS A 1 131 ? 54.300 69.970 32.296 1.00 11.09 131 LYS A O 1
ATOM 1127 N N . ALA A 1 132 ? 55.167 69.680 34.353 1.00 11.61 132 ALA A N 1
ATOM 1128 C CA . ALA A 1 132 ? 53.836 69.411 34.943 1.00 12.04 132 ALA A CA 1
ATOM 1129 C C . ALA A 1 132 ? 52.942 70.648 34.915 1.00 11.00 132 ALA A C 1
ATOM 1130 O O . ALA A 1 132 ? 51.768 70.568 34.676 1.00 11.45 132 ALA A O 1
ATOM 1132 N N . GLN A 1 133 ? 53.574 71.812 35.171 1.00 11.19 133 GLN A N 1
ATOM 1133 C CA . GLN A 1 133 ? 52.823 73.084 35.172 1.00 11.72 133 GLN A CA 1
ATOM 1134 C C . GLN A 1 133 ? 52.325 73.394 33.754 1.00 10.51 133 GLN A C 1
ATOM 1135 O O . GLN A 1 133 ? 51.205 73.901 33.572 1.00 10.99 133 GLN A O 1
ATOM 1146 N N . ILE A 1 134 ? 53.165 73.124 32.730 1.00 10.24 134 ILE A N 1
ATOM 1147 C CA . ILE A 1 134 ? 52.751 73.346 31.342 1.00 10.15 134 ILE A CA 1
ATOM 1148 C C . ILE A 1 134 ? 51.588 72.463 30.980 1.00 9.86 134 ILE A C 1
ATOM 1149 O O . ILE A 1 134 ? 50.585 72.914 30.415 1.00 10.23 134 ILE A O 1
ATOM 1154 N N . ALA A 1 135 ? 51.694 71.167 31.279 1.00 10.48 135 ALA A N 1
ATOM 1155 C CA . ALA A 1 135 ? 50.561 70.262 30.941 1.00 10.43 135 ALA A CA 1
ATOM 1156 C C . ALA A 1 135 ? 49.313 70.680 31.661 1.00 10.28 135 ALA A C 1
ATOM 1157 O O . ALA A 1 135 ? 48.215 70.700 31.049 1.00 10.99 135 ALA A O 1
ATOM 1159 N N . HIS A 1 136 ? 49.398 71.031 32.924 1.00 10.04 136 HIS A N 1
ATOM 1160 C CA . HIS A 1 136 ? 48.228 71.470 33.703 1.00 10.62 136 HIS A CA 1
ATOM 1161 C C . HIS A 1 136 ? 47.602 72.718 33.111 1.00 9.74 136 HIS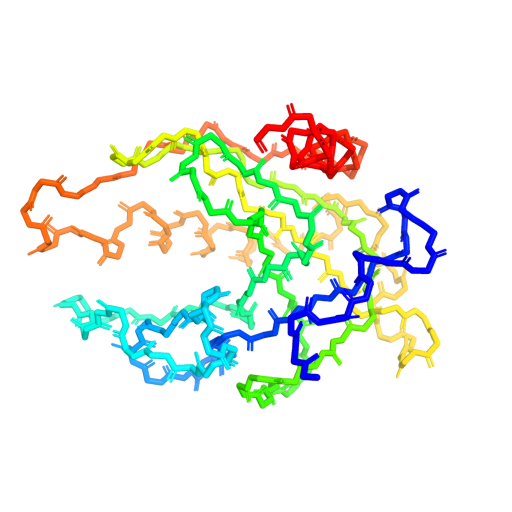 A C 1
ATOM 1162 O O . HIS A 1 136 ? 46.383 72.838 33.018 1.00 10.47 136 HIS A O 1
ATOM 1169 N N . PHE A 1 137 ? 48.451 73.663 32.690 1.00 9.56 137 PHE A N 1
ATOM 1170 C CA . PHE A 1 137 ? 47.952 74.901 32.040 1.00 9.32 137 PHE A CA 1
ATOM 1171 C C . PHE A 1 137 ? 47.105 74.557 30.833 1.00 9.57 137 PHE A C 1
ATOM 1172 O O . PHE A 1 137 ? 45.973 75.033 30.664 1.00 9.92 137 PHE A O 1
ATOM 1180 N N . PHE A 1 138 ? 47.638 73.771 29.911 1.00 9.93 138 PHE A N 1
ATOM 1181 C CA . PHE A 1 138 ? 46.871 73.463 28.711 1.00 10.14 138 PHE A CA 1
ATOM 1182 C C . PHE A 1 138 ? 45.609 72.650 29.020 1.00 10.66 138 PHE A C 1
ATOM 1183 O O . PHE A 1 138 ? 44.589 72.828 28.345 1.00 11.52 138 PHE A O 1
ATOM 1191 N N . GLU A 1 139 ? 45.699 71.757 30.016 1.00 11.06 139 GLU A N 1
ATOM 1192 C CA . GLU A 1 139 ? 44.538 70.989 30.412 1.00 11.53 139 GLU A CA 1
ATOM 1193 C C . GLU A 1 139 ? 43.399 71.852 30.912 1.00 11.49 139 GLU A C 1
ATOM 1194 O O . GLU A 1 139 ? 42.230 71.445 30.812 1.00 13.96 139 GLU A O 1
ATOM 1200 N N . HIS A 1 140 ? 43.701 73.002 31.522 1.00 10.53 140 HIS A N 1
ATOM 1201 C CA . HIS A 1 140 ? 42.676 73.752 32.269 1.00 10.59 140 HIS A CA 1
ATOM 1202 C C . HIS A 1 140 ? 42.381 75.153 31.795 1.00 10.50 140 HIS A C 1
ATOM 1203 O O . HIS A 1 140 ? 41.318 75.691 32.208 1.00 10.66 140 HIS A O 1
ATOM 1210 N N . TYR A 1 141 ? 43.198 75.797 30.957 1.00 10.35 141 TYR A N 1
ATOM 1211 C CA . TYR A 1 141 ? 42.986 77.221 30.747 1.00 10.18 141 TYR A CA 1
ATOM 1212 C C . TYR A 1 141 ? 41.666 77.497 30.026 1.00 10.48 141 TYR A C 1
ATOM 1213 O O . TYR A 1 141 ? 41.133 78.634 30.186 1.00 11.51 141 TYR A O 1
ATOM 1222 N N . LYS A 1 142 ? 41.150 76.539 29.265 1.00 11.06 142 LYS A N 1
ATOM 1223 C CA . LYS A 1 142 ? 39.886 76.670 28.550 1.00 11.34 142 LYS A CA 1
ATOM 1224 C C . LYS A 1 142 ? 38.676 76.103 29.342 1.00 11.62 142 LYS A C 1
ATOM 1225 O O . LYS A 1 142 ? 37.582 75.939 28.765 1.00 12.56 142 LYS A O 1
ATOM 1236 N N . ASP A 1 143 ? 38.858 75.806 30.624 1.00 11.64 143 ASP A N 1
ATOM 1237 C CA . ASP A 1 143 ? 37.795 75.185 31.374 1.00 12.16 143 ASP A CA 1
ATOM 1238 C C . ASP A 1 143 ? 36.499 75.987 31.464 1.00 13.59 143 ASP A C 1
ATOM 1239 O O . ASP A 1 143 ? 35.409 75.352 31.665 1.00 16.22 143 ASP A O 1
ATOM 1244 N N . LEU A 1 144 ? 36.512 77.281 31.298 1.00 13.57 144 LEU A N 1
ATOM 1245 C CA . LEU A 1 144 ? 35.331 78.112 31.351 1.00 15.78 144 LEU A CA 1
ATOM 1246 C C . LEU A 1 144 ? 34.931 78.619 29.957 1.00 17.44 144 LEU A C 1
ATOM 1247 O O . LEU A 1 144 ? 33.991 79.430 29.871 1.00 26.16 144 LEU A O 1
ATOM 1252 N N . GLU A 1 145 ? 35.589 78.187 28.884 1.00 14.65 145 GLU A N 1
ATOM 1253 C CA . GLU A 1 145 ? 35.274 78.534 27.506 1.00 16.06 145 GLU A CA 1
ATOM 1254 C C . GLU A 1 145 ? 34.432 77.423 26.853 1.00 17.00 145 GLU A C 1
ATOM 1255 O O . GLU A 1 145 ? 34.954 76.362 26.549 1.00 15.80 145 GLU A O 1
ATOM 1266 N N . LYS A 1 146 ? 33.142 77.626 26.666 1.00 18.68 146 LYS A N 1
ATOM 1267 C CA . LYS A 1 146 ? 32.241 76.559 26.187 1.00 19.56 146 LYS A CA 1
ATOM 1268 C C . LYS A 1 146 ? 32.651 76.117 24.794 1.00 16.84 146 LYS A C 1
ATOM 1269 O O . LYS A 1 146 ? 32.780 76.991 23.951 1.00 19.94 146 LYS A O 1
ATOM 1275 N N . GLY A 1 147 ? 32.803 74.835 24.584 1.00 17.97 147 GLY A N 1
ATOM 1276 C CA . GLY A 1 147 ? 33.141 74.297 23.284 1.00 17.86 147 GLY A CA 1
ATOM 1277 C C . GLY A 1 147 ? 34.610 74.281 23.001 1.00 16.79 147 GLY A C 1
ATOM 1278 O O . GLY A 1 147 ? 35.018 73.835 21.894 1.00 19.67 147 GLY A O 1
ATOM 1279 N N . LYS A 1 148 ? 35.433 74.727 23.941 1.00 14.74 148 LYS A N 1
ATOM 1280 C CA . LYS A 1 148 ? 36.861 74.689 23.794 1.00 14.06 148 LYS A CA 1
ATOM 1281 C C . LYS A 1 148 ? 37.406 73.707 24.820 1.00 13.87 148 LYS A C 1
ATOM 1282 O O . LYS A 1 148 ? 36.912 73.712 25.923 1.00 15.73 148 LYS A O 1
ATOM 1293 N N . TRP A 1 149 ? 38.378 72.918 24.428 1.00 13.36 149 TRP A N 1
ATOM 1294 C CA . TRP A 1 149 ? 38.832 71.834 25.252 1.00 14.16 149 TRP A CA 1
ATOM 1295 C C . TRP A 1 149 ? 40.219 71.375 24.795 1.00 12.88 149 TRP A C 1
ATOM 1296 O O . TRP A 1 149 ? 40.635 71.666 23.693 1.00 13.17 149 TRP A O 1
ATOM 1307 N N . VAL A 1 150 ? 40.899 70.605 25.662 1.00 13.92 150 VAL A N 1
ATOM 1308 C CA . VAL A 1 150 ? 42.193 70.047 25.406 1.00 13.31 150 VAL A CA 1
ATOM 1309 C C . VAL A 1 150 ? 42.253 68.579 25.849 1.00 13.87 150 VAL A C 1
ATOM 1310 O O . VAL A 1 150 ? 41.706 68.229 26.881 1.00 16.67 150 VAL A O 1
ATOM 1314 N N . LYS A 1 151 ? 42.931 67.756 25.071 1.00 13.99 151 LYS A N 1
ATOM 1315 C CA . LYS A 1 151 ? 43.300 66.399 25.469 1.00 14.80 151 LYS A CA 1
ATOM 1316 C C . LYS A 1 151 ? 44.817 66.289 25.322 1.00 14.04 151 LYS A C 1
ATOM 1317 O O . LYS A 1 151 ? 45.336 66.378 24.201 1.00 15.38 151 LYS A O 1
ATOM 1328 N N . VAL A 1 152 ? 45.494 66.078 26.440 1.00 16.63 152 VAL A N 1
ATOM 1329 C CA . VAL A 1 152 ? 46.932 65.932 26.436 1.00 16.58 152 VAL A CA 1
ATOM 1330 C C . VAL A 1 152 ? 47.268 64.473 26.245 1.00 19.36 152 VAL A C 1
ATOM 1331 O O . VAL A 1 152 ? 46.768 63.545 26.898 1.00 24.07 152 VAL A O 1
ATOM 1335 N N . GLU A 1 153 ? 48.231 64.210 25.388 1.00 18.21 153 GLU A N 1
ATOM 1336 C CA . GLU A 1 153 ? 48.740 62.857 25.063 1.00 19.97 153 GLU A CA 1
ATOM 1337 C C . GLU A 1 153 ? 49.963 62.639 25.924 1.00 22.87 153 GLU A C 1
ATOM 1338 O O . GLU A 1 153 ? 50.043 61.648 26.679 1.00 35.68 153 GLU A O 1
ATOM 1349 N N . GLY A 1 154 ? 50.951 63.547 25.980 1.00 18.15 154 GLY A N 1
ATOM 1350 C CA . GLY A 1 154 ? 52.089 63.473 26.897 1.00 18.87 154 GLY A CA 1
ATOM 1351 C C . GLY A 1 154 ? 53.342 64.038 26.243 1.00 14.44 154 GLY A C 1
ATOM 1352 O O . GLY A 1 154 ? 53.403 64.465 25.074 1.00 14.46 154 GLY A O 1
ATOM 1353 N N . TRP A 1 155 ? 54.366 64.075 27.096 1.00 12.61 155 TRP A N 1
ATOM 1354 C CA . TRP A 1 155 ? 55.675 64.648 26.772 1.00 11.30 155 TRP A CA 1
ATOM 1355 C C . TRP A 1 155 ? 56.482 63.679 25.934 1.00 11.99 155 TRP A C 1
ATOM 1356 O O . TRP A 1 155 ? 56.544 62.472 26.270 1.00 14.29 155 TRP A O 1
ATOM 1367 N N . GLU A 1 156 ? 57.137 64.190 24.936 1.00 11.62 156 GLU A N 1
ATOM 1368 C CA . GLU A 1 156 ? 58.078 63.452 24.083 1.00 11.46 156 GLU A CA 1
ATOM 1369 C C . GLU A 1 156 ? 59.375 64.252 23.889 1.00 11.35 156 GLU A C 1
ATOM 1370 O O . GLU A 1 156 ? 59.458 65.426 24.213 1.00 11.25 156 GLU A O 1
ATOM 1376 N N . ASN A 1 157 ? 60.390 63.540 23.369 1.00 11.20 157 ASN A N 1
ATOM 1377 C CA . ASN A 1 157 ? 61.752 63.982 23.403 1.00 11.38 157 ASN A CA 1
ATOM 1378 C C . ASN A 1 157 ? 62.085 64.938 22.248 1.00 10.75 157 ASN A C 1
ATOM 1379 O O . ASN A 1 157 ? 61.235 65.315 21.416 1.00 11.02 157 ASN A O 1
ATOM 1384 N N . ALA A 1 158 ? 63.342 65.366 22.221 1.00 11.35 158 ALA A N 1
ATOM 1385 C CA . ALA A 1 158 ? 63.820 66.338 21.280 1.00 11.51 158 ALA A CA 1
ATOM 1386 C C . ALA A 1 158 ? 63.703 65.825 19.838 1.00 11.62 158 ALA A C 1
ATOM 1387 O O . ALA A 1 158 ? 63.415 66.584 18.901 1.00 11.67 158 ALA A O 1
ATOM 1389 N N . GLU A 1 159 ? 63.957 64.515 19.654 1.00 11.91 159 GLU A N 1
ATOM 1390 C CA . GLU A 1 159 ? 63.828 63.947 18.329 1.00 13.11 159 GLU A CA 1
ATOM 1391 C C . GLU A 1 159 ? 62.375 64.011 17.861 1.00 11.28 159 GLU A C 1
ATOM 1392 O O . GLU A 1 159 ? 62.102 64.326 16.684 1.00 11.93 159 GLU A O 1
ATOM 1398 N N . ALA A 1 160 ? 61.449 63.765 18.760 1.00 11.36 160 ALA A N 1
ATOM 1399 C CA . ALA A 1 160 ? 60.031 63.903 18.431 1.00 11.10 160 ALA A CA 1
ATOM 1400 C C . ALA A 1 160 ? 59.669 65.369 18.105 1.00 10.67 160 ALA A C 1
ATOM 1401 O O . ALA A 1 160 ? 58.852 65.653 17.226 1.00 11.03 160 ALA A O 1
ATOM 1403 N N . ALA A 1 161 ? 60.253 66.308 18.874 1.00 10.76 161 ALA A N 1
ATOM 1404 C CA . ALA A 1 161 ? 59.998 67.729 18.616 1.00 10.30 161 ALA A CA 1
ATOM 1405 C C . ALA A 1 161 ? 60.533 68.113 17.238 1.00 10.65 161 ALA A C 1
ATOM 1406 O O . ALA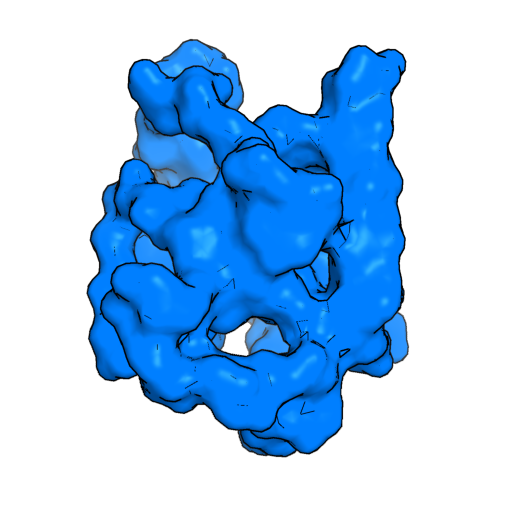 A 1 161 ? 59.875 68.857 16.487 1.00 10.76 161 ALA A O 1
ATOM 1408 N N . LYS A 1 162 ? 61.755 67.656 16.912 1.00 10.51 162 LYS A N 1
ATOM 1409 C CA . LYS A 1 162 ? 62.294 67.964 15.581 1.00 11.27 162 LYS A CA 1
ATOM 1410 C C . LYS A 1 162 ? 61.424 67.393 14.466 1.00 10.80 162 LYS A C 1
ATOM 1411 O O . LYS A 1 162 ? 61.202 68.002 13.459 1.00 11.18 162 LYS A O 1
ATOM 1417 N N . ALA A 1 163 ? 60.902 66.154 14.690 1.00 11.08 163 ALA A N 1
ATOM 1418 C CA . ALA A 1 163 ? 60.024 65.566 13.677 1.00 11.41 163 ALA A CA 1
ATOM 1419 C C . ALA A 1 163 ? 58.765 66.392 13.524 1.00 11.22 163 ALA A C 1
ATOM 1420 O O . ALA A 1 163 ? 58.254 66.556 12.398 1.00 11.89 163 ALA A O 1
ATOM 1422 N N . GLU A 1 164 ? 58.231 66.915 14.618 1.00 10.97 164 GLU A N 1
ATOM 1423 C CA . GLU A 1 164 ? 57.056 67.757 14.558 1.00 11.55 164 GLU A CA 1
ATOM 1424 C C . GLU A 1 164 ? 57.349 69.056 13.760 1.00 10.38 164 GLU A C 1
ATOM 1425 O O . GLU A 1 164 ? 56.505 69.499 12.982 1.00 11.69 164 GLU A O 1
ATOM 1431 N N . ILE A 1 165 ? 58.514 69.638 13.983 1.00 10.73 165 ILE A N 1
ATOM 1432 C CA . ILE A 1 165 ? 58.931 70.826 13.235 1.00 10.44 165 ILE A CA 1
ATOM 1433 C C . ILE A 1 165 ? 58.988 70.534 11.742 1.00 10.55 165 ILE A C 1
ATOM 1434 O O . ILE A 1 165 ? 58.417 71.280 10.928 1.00 11.49 165 ILE A O 1
ATOM 1439 N N . VAL A 1 166 ? 59.645 69.432 11.370 1.00 10.98 166 VAL A N 1
ATOM 1440 C CA . VAL A 1 166 ? 59.716 69.062 9.946 1.00 11.78 166 VAL A CA 1
ATOM 1441 C C . VAL A 1 166 ? 58.306 68.888 9.337 1.00 11.63 166 VAL A C 1
ATOM 1442 O O . VAL A 1 166 ? 57.985 69.406 8.274 1.00 12.65 166 VAL A O 1
ATOM 1446 N N . ALA A 1 167 ? 57.476 68.133 10.059 1.00 11.94 167 ALA A N 1
ATOM 1447 C CA . ALA A 1 167 ? 56.122 67.855 9.556 1.00 12.71 167 ALA A CA 1
ATOM 1448 C C . ALA A 1 167 ? 55.316 69.151 9.370 1.00 11.98 167 ALA A C 1
ATOM 1449 O O . ALA A 1 167 ? 54.565 69.311 8.389 1.00 12.84 167 ALA A O 1
ATOM 1451 N N . SER A 1 168 ? 55.443 70.060 10.327 1.00 11.72 168 SER A N 1
ATOM 1452 C CA . SER A 1 168 ? 54.684 71.286 10.260 1.00 11.73 168 SER A CA 1
ATOM 1453 C C . SER A 1 168 ? 55.211 72.221 9.177 1.00 11.49 168 SER A C 1
ATOM 1454 O O . SER A 1 168 ? 54.425 72.948 8.523 1.00 11.87 168 SER A O 1
ATOM 1461 N N . PHE A 1 169 ? 56.512 72.258 8.902 1.00 11.52 169 PHE A N 1
ATOM 1462 C CA . PHE A 1 169 ? 57.073 73.026 7.783 1.00 11.54 169 PHE A CA 1
ATOM 1463 C C . PHE A 1 169 ? 56.582 72.459 6.473 1.00 11.88 169 PHE A C 1
ATOM 1464 O O . PHE A 1 169 ? 56.187 73.198 5.576 1.00 13.34 169 PHE A O 1
ATOM 1472 N N . GLU A 1 170 ? 56.567 71.131 6.345 1.00 12.72 170 GLU A N 1
ATOM 1473 C CA . GLU A 1 170 ? 56.053 70.503 5.111 1.00 13.34 170 GLU A CA 1
ATOM 1474 C C . GLU A 1 170 ? 54.579 70.806 4.884 1.00 13.95 170 GLU A C 1
ATOM 1475 O O . GLU A 1 170 ? 54.168 71.060 3.768 1.00 15.36 170 GLU A O 1
ATOM 1481 N N . ARG A 1 171 ? 53.784 70.821 5.945 1.00 14.12 171 ARG A N 1
ATOM 1482 C CA . ARG A 1 171 ? 52.359 71.049 5.791 1.00 14.56 171 ARG A CA 1
ATOM 1483 C C . ARG A 1 171 ? 52.122 72.462 5.225 1.00 15.49 171 ARG A C 1
ATOM 1484 O O . ARG A 1 171 ? 51.217 72.650 4.403 1.00 17.78 171 ARG A O 1
ATOM 1492 N N . ALA A 1 172 ? 52.904 73.440 5.678 1.00 14.22 172 ALA A N 1
ATOM 1493 C CA . ALA A 1 172 ? 52.739 74.791 5.177 1.00 15.41 172 ALA A CA 1
ATOM 1494 C C . ALA A 1 172 ? 53.224 74.945 3.769 1.00 19.29 172 ALA A C 1
ATOM 1495 O O . ALA A 1 172 ? 52.591 75.721 3.065 1.00 24.76 172 ALA A O 1
ATOM 1497 N N . LYS A 1 173 ? 54.270 74.290 3.351 1.00 20.60 173 LYS A N 1
ATOM 1498 C CA . LYS A 1 173 ? 54.943 74.326 2.085 1.00 28.01 173 LYS A CA 1
ATOM 1499 C C . LYS A 1 173 ? 53.882 73.748 1.123 1.00 32.99 173 LYS A C 1
ATOM 1500 O O . LYS A 1 173 ? 53.698 74.229 -0.039 1.00 41.87 173 LYS A O 1
ATOM 1506 N N . ASN A 1 174 ? 53.174 72.688 1.597 1.00 33.26 174 ASN A N 1
ATOM 1507 C CA . ASN A 1 174 ? 52.351 71.906 0.684 1.00 36.83 174 ASN A CA 1
ATOM 1508 C C . ASN A 1 174 ? 50.886 72.332 0.698 1.00 36.96 174 ASN A C 1
ATOM 1509 O O . ASN A 1 174 ? 50.188 71.804 -0.157 1.00 42.67 174 ASN A O 1
ATOM 1514 N N . LYS A 1 175 ? 50.387 73.254 1.548 1.00 44.61 175 LYS A N 1
ATOM 1515 C CA . LYS A 1 175 ? 48.963 73.605 1.394 1.00 54.10 175 LYS A CA 1
ATOM 1516 C C . LYS A 1 175 ? 48.506 74.367 2.654 1.00 57.57 175 LYS A C 1
ATOM 1517 O O . LYS A 1 175 ? 49.432 75.025 3.145 1.00 57.73 175 LYS A O 1
#

Radius of gyration: 14.79 Å; Cα contacts (8 Å, |Δi|>4): 411; chains: 1; bounding box: 43×30×37 Å

Sequence (175 aa):
SLLNVPAGKDLPEDIYVVIEIPANNADPIKYEIDKESGALFVDQFMSTAMFYPCNYGYINHTLSLDGDPVDVLVPTPYPLQPGSVTRCRPVGVLKMTDEAGEDAKLVAVPHSKLSKEYDHIKDVNDLPELLKAQIAHFFEHYKDLEKGKWVKVEGWENAEAAKAEIVASFERAKNK

CATH classification: 3.90.80.10